Protein AF-T1CAI0-F1 (afdb_monomer_lite)

Structure (mmCIF, N/CA/C/O backbone):
data_AF-T1CAI0-F1
#
_entry.id   AF-T1CAI0-F1
#
loop_
_atom_site.group_PDB
_atom_site.id
_atom_site.type_symbol
_atom_site.label_atom_id
_atom_site.label_alt_id
_atom_site.label_comp_id
_atom_site.label_asym_id
_atom_site.label_entity_id
_atom_site.label_seq_id
_atom_site.pdbx_PDB_ins_code
_atom_site.Cartn_x
_atom_site.Cartn_y
_atom_site.Cartn_z
_atom_site.occupancy
_atom_site.B_iso_or_equiv
_atom_site.auth_seq_id
_atom_site.auth_comp_id
_atom_site.auth_asym_id
_atom_site.auth_atom_id
_atom_site.pdbx_PDB_model_num
ATOM 1 N N . MET A 1 1 ? -3.825 13.770 14.943 1.00 87.00 1 MET A N 1
ATOM 2 C CA . MET A 1 1 ? -4.962 14.031 14.031 1.00 87.00 1 MET A CA 1
ATOM 3 C C . MET A 1 1 ? -5.935 12.853 13.962 1.00 87.00 1 MET A C 1
ATOM 5 O O . MET A 1 1 ? -7.055 13.022 14.422 1.00 87.00 1 MET A O 1
ATOM 9 N N . ILE A 1 2 ? -5.522 11.658 13.504 1.00 94.25 2 ILE A N 1
ATOM 10 C CA . ILE A 1 2 ? -6.406 10.471 13.369 1.00 94.25 2 ILE A CA 1
ATOM 11 C C . ILE A 1 2 ? -7.190 10.156 14.651 1.00 94.25 2 ILE A C 1
ATOM 13 O O . ILE A 1 2 ? -8.405 10.015 14.602 1.00 94.25 2 ILE A O 1
ATOM 17 N N . ARG A 1 3 ? -6.522 10.133 15.813 1.00 95.12 3 ARG A N 1
ATOM 18 C CA . ARG A 1 3 ? -7.168 9.905 17.118 1.00 95.12 3 ARG A CA 1
ATOM 19 C C . ARG A 1 3 ? -8.351 10.839 17.380 1.00 95.12 3 ARG A C 1
ATOM 21 O O . ARG A 1 3 ? -9.394 10.388 17.833 1.00 95.12 3 ARG A O 1
ATOM 28 N N . HIS A 1 4 ? -8.180 12.125 17.087 1.00 96.62 4 HIS A N 1
ATOM 29 C CA . HIS A 1 4 ? -9.216 13.131 17.303 1.00 96.62 4 HIS A CA 1
ATOM 30 C C . HIS A 1 4 ? -10.421 12.894 16.382 1.00 96.62 4 HIS A C 1
ATOM 32 O O . HIS A 1 4 ? -11.559 12.923 16.837 1.00 96.62 4 HIS A O 1
ATOM 38 N N . LEU A 1 5 ? -10.171 12.565 15.111 1.00 96.94 5 LEU A N 1
ATOM 39 C CA . LEU A 1 5 ? -11.222 12.230 14.148 1.00 96.94 5 LEU A CA 1
ATOM 40 C C . LEU A 1 5 ? -11.953 10.930 14.524 1.00 96.94 5 LEU A C 1
ATOM 42 O O . LEU A 1 5 ? -13.179 10.878 14.467 1.00 96.94 5 LEU A O 1
ATOM 46 N N . ASN A 1 6 ? -11.234 9.902 14.990 1.00 96.25 6 ASN A N 1
ATOM 47 C CA . ASN A 1 6 ? -11.857 8.670 15.481 1.00 96.25 6 ASN A CA 1
ATOM 48 C C . ASN A 1 6 ? -12.735 8.916 16.718 1.00 96.25 6 ASN A C 1
ATOM 50 O O . ASN A 1 6 ? -13.815 8.341 16.810 1.00 96.25 6 ASN A O 1
ATOM 54 N N . GLN A 1 7 ? -12.320 9.793 17.641 1.00 96.06 7 GLN A N 1
ATOM 55 C CA . GLN A 1 7 ? -13.137 10.189 18.801 1.00 96.06 7 GLN A CA 1
ATOM 56 C C . GLN A 1 7 ? -14.434 10.906 18.400 1.00 96.06 7 GLN A C 1
ATOM 58 O O . GLN A 1 7 ? -15.411 10.858 19.141 1.00 96.06 7 GLN A O 1
ATOM 63 N N . GLN A 1 8 ? -14.461 11.533 17.224 1.00 97.44 8 GLN A N 1
ATOM 64 C CA . GLN A 1 8 ? -15.653 12.149 16.636 1.00 97.44 8 GLN A CA 1
ATOM 65 C C . GLN A 1 8 ? -16.499 11.164 15.807 1.00 97.44 8 GLN A C 1
ATOM 67 O O . GLN A 1 8 ? -17.501 11.562 15.221 1.00 97.44 8 GLN A O 1
ATOM 72 N N . GLY A 1 9 ? -16.117 9.884 15.747 1.00 96.00 9 GLY A N 1
ATOM 73 C CA . GLY A 1 9 ? -16.831 8.848 14.997 1.00 96.00 9 GLY A CA 1
ATOM 74 C C . GLY A 1 9 ? -16.437 8.733 13.520 1.00 96.00 9 GLY A C 1
ATOM 75 O O . GLY A 1 9 ? -17.031 7.932 12.799 1.00 96.00 9 GLY A O 1
ATOM 76 N N . PHE A 1 10 ? -15.429 9.478 13.052 1.00 96.50 10 PHE A N 1
ATOM 77 C CA . PHE A 1 10 ? -14.941 9.358 11.677 1.00 96.50 10 PHE A CA 1
ATOM 78 C C . PHE A 1 10 ? -13.989 8.171 11.509 1.00 96.50 10 PHE A C 1
ATOM 80 O O . PHE A 1 10 ? -13.137 7.890 12.358 1.00 96.50 10 PHE A O 1
ATOM 87 N N . LYS A 1 11 ? -14.089 7.512 10.351 1.00 91.94 11 LYS A N 1
ATOM 88 C CA . LYS A 1 11 ? -13.066 6.587 9.851 1.00 91.94 11 LYS A CA 1
ATOM 89 C C . LYS A 1 11 ? -12.048 7.375 9.034 1.00 91.94 11 LYS A C 1
ATOM 91 O O . LYS A 1 11 ? -12.431 8.247 8.257 1.00 91.94 11 LYS A O 1
ATOM 96 N N . CYS A 1 12 ? -10.770 7.060 9.206 1.00 95.06 12 CYS A N 1
ATOM 97 C CA . CYS A 1 12 ? -9.678 7.761 8.536 1.00 95.06 12 CYS A CA 1
ATOM 98 C C . CYS A 1 12 ? -9.049 6.902 7.435 1.00 95.06 12 CYS A C 1
ATOM 100 O O . CYS A 1 12 ? -9.135 5.676 7.467 1.00 95.06 12 CYS A O 1
ATOM 102 N N . ASN A 1 13 ? -8.365 7.565 6.508 1.00 93.50 13 ASN A N 1
ATOM 103 C CA . ASN A 1 13 ? -7.419 6.952 5.585 1.00 93.50 13 ASN A CA 1
ATOM 104 C C . ASN A 1 13 ? -6.041 7.560 5.864 1.00 93.50 13 ASN A C 1
ATOM 106 O O . ASN A 1 13 ? -5.935 8.782 5.998 1.00 93.50 13 ASN A O 1
ATOM 110 N N . ALA A 1 14 ? -5.027 6.714 6.016 1.00 94.06 14 ALA A N 1
ATOM 111 C CA . ALA A 1 14 ? -3.643 7.118 6.203 1.00 94.06 14 ALA A CA 1
ATOM 112 C C . ALA A 1 14 ? -2.794 6.645 5.020 1.00 94.06 14 ALA A C 1
ATOM 114 O O . ALA A 1 14 ? -3.008 5.562 4.486 1.00 94.06 14 ALA A O 1
ATOM 115 N N . THR A 1 15 ? -1.811 7.446 4.639 1.00 93.31 15 THR A N 1
ATOM 116 C CA . THR A 1 15 ? -0.820 7.108 3.617 1.00 93.31 15 THR A CA 1
ATOM 117 C C . THR A 1 15 ? 0.496 7.739 4.021 1.00 93.31 15 THR A C 1
ATOM 119 O O . THR A 1 15 ? 0.496 8.816 4.628 1.00 93.31 15 THR A O 1
ATOM 122 N N . GLU A 1 16 ? 1.595 7.101 3.646 1.00 90.81 16 GLU A N 1
ATOM 123 C CA . GLU A 1 16 ? 2.882 7.783 3.623 1.00 90.81 16 GLU A CA 1
ATOM 124 C C . GLU A 1 16 ? 2.938 8.708 2.403 1.00 90.81 16 GLU A C 1
ATOM 126 O O . GLU A 1 16 ? 2.369 8.407 1.346 1.00 90.81 16 GLU A O 1
ATOM 131 N N . LEU A 1 17 ? 3.568 9.871 2.576 1.00 86.31 17 LEU A N 1
ATOM 132 C CA . LEU A 1 17 ? 3.765 10.843 1.505 1.00 86.31 17 LEU A CA 1
ATOM 133 C C . LEU A 1 17 ? 5.157 10.650 0.912 1.00 86.31 17 LEU A C 1
ATOM 135 O O . LEU A 1 17 ? 6.158 10.798 1.605 1.00 86.31 17 LEU A O 1
ATOM 139 N N . GLY A 1 18 ? 5.208 10.366 -0.384 1.00 80.12 18 GLY A N 1
ATOM 140 C CA . GLY A 1 18 ? 6.444 10.211 -1.135 1.00 80.12 18 GLY A CA 1
ATOM 141 C C . GLY A 1 18 ? 6.174 10.142 -2.634 1.00 80.12 18 GLY A C 1
ATOM 142 O O . GLY A 1 18 ? 5.033 9.937 -3.063 1.00 80.12 18 GLY A O 1
ATOM 143 N N . GLU A 1 19 ? 7.238 10.331 -3.405 1.00 75.75 19 GLU A N 1
ATOM 144 C CA . GLU A 1 19 ? 7.246 10.195 -4.863 1.00 75.75 19 GLU A CA 1
ATOM 145 C C . GLU A 1 19 ? 7.726 8.798 -5.272 1.00 75.75 19 GLU A C 1
ATOM 147 O O . GLU A 1 19 ? 8.306 8.074 -4.461 1.00 75.75 19 GLU A O 1
ATOM 152 N N . ALA A 1 20 ? 7.505 8.435 -6.536 1.00 79.31 20 ALA A N 1
ATOM 153 C CA . ALA A 1 20 ? 7.966 7.175 -7.111 1.00 79.31 20 ALA A CA 1
ATOM 154 C C . ALA A 1 20 ? 9.449 6.904 -6.801 1.00 79.31 20 ALA A C 1
ATOM 156 O O . ALA A 1 20 ? 10.313 7.767 -7.000 1.00 79.31 20 ALA A O 1
ATOM 157 N N . VAL A 1 21 ? 9.752 5.694 -6.326 1.00 91.19 21 VAL A N 1
ATOM 158 C CA . VAL A 1 21 ? 11.125 5.313 -5.978 1.00 91.19 21 VAL A CA 1
ATOM 159 C C . VAL A 1 21 ? 11.884 4.797 -7.197 1.00 91.19 21 VAL A C 1
ATOM 161 O O . VAL A 1 21 ? 11.313 4.163 -8.078 1.00 91.19 21 VAL A O 1
ATOM 164 N N . GLN A 1 22 ? 13.194 5.047 -7.237 1.00 89.56 22 GLN A N 1
ATOM 165 C CA . GLN A 1 22 ? 14.055 4.703 -8.380 1.00 89.56 22 GLN A CA 1
ATOM 166 C C . GLN A 1 22 ? 15.036 3.560 -8.073 1.00 89.56 22 GLN A C 1
ATOM 168 O O . GLN A 1 22 ? 15.879 3.220 -8.901 1.00 89.56 22 GLN A O 1
ATOM 173 N N . SER A 1 23 ? 14.968 2.971 -6.876 1.00 95.31 23 SER A N 1
ATOM 174 C CA . SER A 1 23 ? 15.829 1.855 -6.485 1.00 95.31 23 SER A CA 1
ATOM 175 C C . SER A 1 23 ? 15.137 0.907 -5.510 1.00 95.31 23 SER A C 1
ATOM 177 O O . SER A 1 23 ? 14.258 1.310 -4.746 1.00 95.31 23 SER A O 1
ATOM 179 N N . GLU A 1 24 ? 15.584 -0.351 -5.479 1.00 96.69 24 GLU A N 1
ATOM 180 C CA . GLU A 1 24 ? 15.13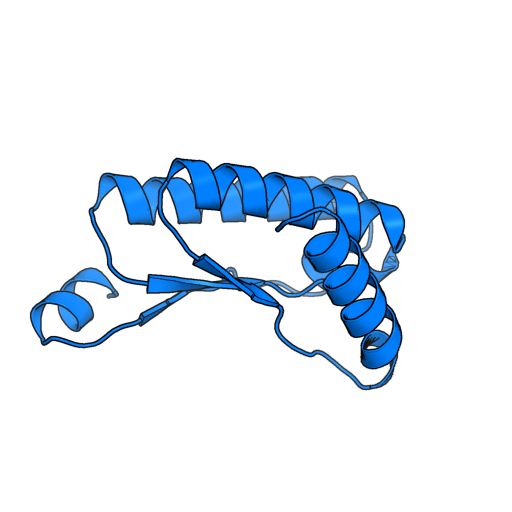2 -1.337 -4.487 1.00 96.69 24 GLU A CA 1
ATOM 181 C C . GLU A 1 24 ? 15.377 -0.857 -3.050 1.00 96.69 24 GLU A C 1
ATOM 183 O O . GLU A 1 24 ? 14.560 -1.077 -2.160 1.00 96.69 24 GLU A O 1
ATOM 188 N N . ALA A 1 25 ? 16.485 -0.146 -2.823 1.00 97.12 25 ALA A N 1
ATOM 189 C CA . ALA A 1 25 ? 16.827 0.388 -1.511 1.00 97.12 25 ALA A CA 1
ATOM 190 C C . ALA A 1 25 ? 15.874 1.508 -1.066 1.00 97.12 25 ALA A C 1
ATOM 192 O O . ALA A 1 25 ? 15.624 1.658 0.129 1.00 97.12 25 ALA A O 1
ATOM 193 N N . ASP A 1 26 ? 15.395 2.340 -1.993 1.00 96.38 26 ASP A N 1
ATOM 194 C CA . ASP A 1 26 ? 14.369 3.350 -1.707 1.00 96.38 26 ASP A CA 1
ATOM 195 C C . ASP A 1 26 ? 13.009 2.677 -1.454 1.00 96.38 26 ASP A C 1
ATOM 197 O O . ASP A 1 26 ? 12.341 3.022 -0.481 1.00 96.38 26 ASP A O 1
ATOM 201 N N . ALA A 1 27 ? 12.641 1.663 -2.250 1.00 97.44 27 ALA A N 1
ATOM 202 C CA . ALA A 1 27 ? 11.424 0.871 -2.035 1.00 97.44 27 ALA A CA 1
ATOM 203 C C . ALA A 1 27 ? 11.417 0.208 -0.648 1.00 97.44 27 ALA A C 1
ATOM 205 O O . ALA A 1 27 ? 10.434 0.293 0.084 1.00 97.44 27 ALA A O 1
ATOM 206 N N . GLY A 1 28 ? 12.542 -0.392 -0.246 1.00 97.38 28 GLY A N 1
ATOM 207 C CA . GLY A 1 28 ? 12.695 -1.009 1.071 1.00 97.38 28 GLY A CA 1
ATOM 208 C C . GLY A 1 28 ? 12.552 -0.014 2.228 1.00 97.38 28 GLY A C 1
ATOM 209 O O . GLY A 1 28 ? 11.976 -0.357 3.257 1.00 97.38 28 GLY A O 1
ATOM 210 N N . ARG A 1 29 ? 13.011 1.233 2.057 1.00 96.75 29 ARG A N 1
ATOM 211 C CA . ARG A 1 29 ? 12.783 2.309 3.038 1.00 96.75 29 ARG A CA 1
ATOM 212 C C . ARG A 1 29 ? 11.305 2.684 3.124 1.00 96.75 29 ARG A C 1
ATOM 214 O O . ARG A 1 29 ? 10.772 2.744 4.225 1.00 96.75 29 ARG A O 1
ATOM 221 N N . ALA A 1 30 ? 10.627 2.831 1.985 1.00 96.94 30 ALA A N 1
ATOM 222 C CA . ALA A 1 30 ? 9.190 3.092 1.971 1.00 96.94 30 ALA A CA 1
ATOM 223 C C . ALA A 1 30 ? 8.403 1.969 2.673 1.00 96.94 30 ALA A C 1
ATOM 225 O O . ALA A 1 30 ? 7.515 2.251 3.473 1.00 96.94 30 ALA A O 1
ATOM 226 N N . VAL A 1 31 ? 8.750 0.698 2.438 1.00 97.75 31 VAL A N 1
ATOM 227 C CA . VAL A 1 31 ? 8.148 -0.447 3.147 1.00 97.75 31 VAL A CA 1
ATOM 228 C C . VAL A 1 31 ? 8.326 -0.319 4.662 1.00 97.75 31 VAL A C 1
ATOM 230 O O . VAL A 1 31 ? 7.350 -0.470 5.393 1.00 97.75 31 VAL A O 1
ATOM 233 N N . GLN A 1 32 ? 9.527 0.020 5.139 1.00 97.50 32 GLN A N 1
ATOM 234 C CA . GLN A 1 32 ? 9.783 0.232 6.571 1.00 97.50 32 GLN A CA 1
ATOM 235 C C . GLN A 1 32 ? 8.923 1.364 7.152 1.00 97.50 32 GLN A C 1
ATOM 237 O O . GLN A 1 32 ? 8.371 1.220 8.244 1.00 97.50 32 GLN A O 1
ATOM 242 N N . ASP A 1 33 ? 8.747 2.464 6.418 1.00 97.06 33 ASP A N 1
ATOM 243 C CA . ASP A 1 33 ? 7.886 3.570 6.849 1.00 97.06 33 ASP A CA 1
ATOM 244 C C . ASP A 1 33 ? 6.418 3.118 6.977 1.00 97.06 33 ASP A C 1
ATOM 246 O O . ASP A 1 33 ? 5.759 3.393 7.988 1.00 97.06 33 ASP A O 1
ATOM 250 N N . TYR A 1 34 ? 5.919 2.323 6.022 1.00 97.75 34 TYR A N 1
ATOM 251 C CA . TYR A 1 34 ? 4.588 1.711 6.111 1.00 97.75 34 TYR A CA 1
ATOM 252 C C . TYR A 1 34 ? 4.461 0.734 7.288 1.00 97.75 34 TYR A C 1
ATOM 254 O O . TYR A 1 34 ? 3.424 0.723 7.956 1.00 97.75 34 TYR A O 1
ATOM 262 N N . GLU A 1 35 ? 5.484 -0.067 7.593 1.00 97.69 35 GLU A N 1
ATOM 263 C CA . GLU A 1 35 ? 5.482 -0.936 8.777 1.00 97.69 35 GLU A CA 1
ATOM 264 C C . GLU A 1 35 ? 5.383 -0.122 10.070 1.00 97.69 35 GLU A C 1
ATOM 266 O O . GLU A 1 35 ? 4.613 -0.474 10.971 1.00 97.69 35 GLU A O 1
ATOM 271 N N . VAL A 1 36 ? 6.121 0.986 10.170 1.00 97.31 36 VAL A N 1
ATOM 272 C CA . VAL A 1 36 ? 6.034 1.903 11.314 1.00 97.31 36 VAL A CA 1
ATOM 273 C C . VAL A 1 36 ? 4.620 2.474 11.427 1.00 97.31 36 VAL A C 1
ATOM 275 O O . VAL A 1 36 ? 4.051 2.475 12.524 1.00 97.31 36 VAL A O 1
ATOM 278 N N . LEU A 1 37 ? 4.017 2.909 10.318 1.00 96.69 37 LEU A N 1
ATOM 279 C CA . LEU 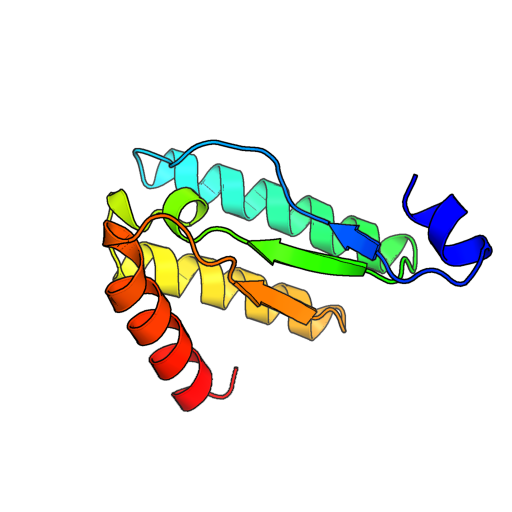A 1 37 ? 2.640 3.404 10.292 1.00 96.69 37 LEU A CA 1
ATOM 280 C C . LEU A 1 37 ? 1.640 2.344 10.775 1.00 96.69 37 LEU A C 1
ATOM 282 O O . LEU A 1 37 ? 0.847 2.619 11.681 1.00 96.69 37 LEU A O 1
ATOM 286 N N . LEU A 1 38 ? 1.688 1.133 10.212 1.00 97.56 38 LEU A N 1
ATOM 287 C CA . LEU A 1 38 ? 0.796 0.025 10.569 1.00 97.56 38 LEU A CA 1
ATOM 288 C C . LEU A 1 38 ? 0.905 -0.320 12.061 1.00 97.56 38 LEU A C 1
ATOM 290 O O . LEU A 1 38 ? -0.109 -0.385 12.762 1.00 97.56 38 LEU A O 1
ATOM 294 N N . ASN A 1 39 ? 2.131 -0.458 12.571 1.00 97.31 39 ASN A N 1
ATOM 295 C CA . ASN A 1 39 ? 2.378 -0.746 13.983 1.00 97.31 39 ASN A CA 1
ATOM 296 C C . ASN A 1 39 ? 1.838 0.357 14.899 1.00 97.31 39 ASN A C 1
ATOM 298 O O . ASN A 1 39 ? 1.232 0.062 15.931 1.00 97.31 39 ASN A O 1
ATOM 302 N N . ARG A 1 40 ? 2.000 1.630 14.523 1.00 96.62 40 ARG A N 1
ATOM 303 C CA . ARG A 1 40 ? 1.464 2.755 15.301 1.00 96.62 40 ARG A CA 1
ATOM 304 C C . ARG A 1 40 ? -0.058 2.771 15.317 1.00 96.62 40 ARG A C 1
ATOM 306 O O . ARG A 1 40 ? -0.638 2.939 16.388 1.00 96.62 40 ARG A O 1
ATOM 313 N N . LEU A 1 41 ? -0.708 2.562 14.169 1.00 96.56 41 LEU A N 1
ATOM 314 C CA . LEU A 1 41 ? -2.170 2.478 14.090 1.00 96.56 41 LEU A CA 1
ATOM 315 C C . LEU A 1 41 ? -2.710 1.380 15.014 1.00 96.56 41 LEU A C 1
ATOM 317 O O . LEU A 1 41 ? -3.644 1.630 15.779 1.00 96.56 41 LEU A O 1
ATOM 321 N N . ALA A 1 42 ? -2.082 0.204 15.002 1.00 96.69 42 ALA A N 1
ATOM 322 C CA . ALA A 1 42 ? -2.472 -0.920 15.843 1.00 96.69 42 ALA A CA 1
ATOM 323 C C . ALA A 1 42 ? -2.214 -0.664 17.339 1.00 96.69 42 ALA A C 1
ATOM 325 O O . ALA A 1 42 ? -3.126 -0.810 18.157 1.00 96.69 42 ALA A O 1
ATOM 326 N N . ALA A 1 43 ? -1.004 -0.226 17.705 1.00 97.06 43 ALA A N 1
ATOM 327 C CA . ALA A 1 43 ? -0.618 0.037 19.095 1.00 97.06 43 ALA A CA 1
ATOM 328 C C . ALA A 1 43 ? -1.501 1.111 19.749 1.00 97.06 43 ALA A C 1
ATOM 330 O O . ALA A 1 43 ? -1.876 1.010 20.918 1.00 97.06 43 ALA A O 1
ATOM 331 N N . GLU A 1 44 ? -1.878 2.129 18.978 1.00 95.81 44 GLU A N 1
ATOM 332 C CA . GLU A 1 44 ? -2.730 3.222 19.433 1.00 95.81 44 GLU A CA 1
ATOM 333 C C . GLU A 1 44 ? -4.238 2.920 19.321 1.00 95.81 44 GLU A C 1
ATOM 335 O O . GLU A 1 44 ? -5.047 3.756 19.744 1.00 95.81 44 GLU A O 1
ATOM 340 N N . LYS A 1 45 ? -4.611 1.740 18.793 1.00 95.31 45 LYS A N 1
ATOM 341 C CA . LYS A 1 45 ? -5.989 1.298 18.501 1.00 95.31 45 LYS A CA 1
ATOM 342 C C . LYS A 1 45 ? -6.760 2.300 17.636 1.00 95.31 45 LYS A C 1
ATOM 344 O O . LYS A 1 45 ? -7.928 2.601 17.891 1.00 95.31 45 LYS A O 1
ATOM 349 N N . LEU A 1 46 ? -6.086 2.858 16.635 1.00 95.69 46 LEU A N 1
ATOM 350 C CA . LEU A 1 46 ? -6.655 3.837 15.717 1.00 95.69 46 LEU A CA 1
ATOM 351 C C . LEU A 1 46 ? -7.388 3.132 14.579 1.00 95.69 46 LEU A C 1
ATOM 353 O O . LEU A 1 46 ? -6.895 2.173 13.993 1.00 95.69 46 LEU A O 1
ATOM 357 N N . THR A 1 47 ? -8.574 3.632 14.243 1.00 92.25 47 THR A N 1
ATOM 358 C CA . THR A 1 47 ? -9.375 3.113 13.132 1.00 92.25 47 THR A CA 1
ATOM 359 C C . THR A 1 47 ? -9.036 3.884 11.861 1.00 92.25 47 THR A C 1
ATOM 361 O O . THR A 1 47 ? -9.532 4.997 11.640 1.00 92.25 47 THR A O 1
ATOM 364 N N . ALA A 1 48 ? -8.202 3.283 11.017 1.00 94.62 48 ALA A N 1
ATOM 365 C CA . ALA A 1 48 ? -7.873 3.802 9.698 1.00 94.62 48 ALA A CA 1
ATOM 366 C C . ALA A 1 48 ? -7.653 2.664 8.693 1.00 94.62 48 ALA A C 1
ATOM 368 O O . ALA A 1 48 ? -7.179 1.593 9.068 1.00 94.62 48 ALA A O 1
ATOM 369 N N . ASN A 1 49 ? -7.970 2.904 7.419 1.00 92.69 49 ASN A N 1
ATOM 370 C CA . ASN A 1 49 ? -7.389 2.113 6.334 1.00 92.69 49 ASN A CA 1
ATOM 371 C C . ASN A 1 49 ? -6.049 2.737 5.917 1.00 92.69 49 ASN A C 1
ATOM 373 O O . ASN A 1 49 ? -5.846 3.938 6.109 1.00 92.69 49 ASN A O 1
ATOM 377 N N . VAL A 1 50 ? -5.169 1.938 5.317 1.00 97.06 50 VAL A N 1
ATOM 378 C CA . VAL A 1 50 ? -3.896 2.433 4.774 1.00 97.06 50 VAL A CA 1
ATOM 379 C C . VAL A 1 50 ? -3.934 2.393 3.252 1.00 97.06 50 VAL A C 1
ATOM 381 O O . VAL A 1 50 ? -4.212 1.344 2.675 1.00 97.06 50 VAL A O 1
ATOM 384 N N . ALA A 1 51 ? -3.717 3.531 2.601 1.00 96.94 51 ALA A N 1
ATOM 385 C CA . ALA A 1 51 ? -3.546 3.615 1.157 1.00 96.94 51 ALA A CA 1
ATOM 386 C C . ALA A 1 51 ? -2.064 3.475 0.797 1.00 96.94 51 ALA A C 1
ATOM 388 O O . ALA A 1 51 ? -1.216 4.018 1.498 1.00 96.94 51 ALA A O 1
ATOM 389 N N . VAL A 1 52 ? -1.765 2.742 -0.274 1.00 97.19 52 VAL A N 1
ATOM 390 C CA . VAL A 1 52 ? -0.405 2.545 -0.784 1.00 97.19 52 VAL A CA 1
ATOM 391 C C . VAL A 1 52 ? -0.368 2.764 -2.291 1.00 97.19 52 VAL A C 1
ATOM 393 O O . VAL A 1 52 ? -1.270 2.338 -3.013 1.00 97.19 52 VAL A O 1
ATOM 396 N N . LYS A 1 53 ? 0.694 3.419 -2.755 1.00 97.31 53 LYS A N 1
ATOM 397 C CA . LYS A 1 53 ? 1.046 3.567 -4.171 1.00 97.31 53 LYS A CA 1
ATOM 398 C C . LYS A 1 53 ? 2.058 2.494 -4.555 1.00 97.31 53 LYS A C 1
ATOM 400 O O . LYS A 1 53 ? 3.014 2.266 -3.812 1.00 97.31 53 LYS A O 1
ATOM 405 N N . LEU A 1 54 ? 1.876 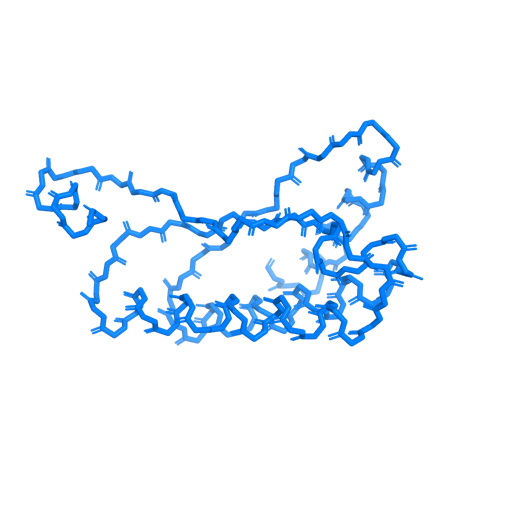1.839 -5.696 1.00 97.75 54 LEU A N 1
ATOM 406 C CA . LEU A 1 54 ? 2.795 0.785 -6.131 1.00 97.75 54 LEU A CA 1
ATOM 407 C C . LEU A 1 54 ? 4.122 1.357 -6.630 1.00 97.75 54 LEU A C 1
ATOM 409 O O . LEU A 1 54 ? 5.149 0.693 -6.494 1.00 97.75 54 LEU A O 1
ATOM 413 N N . THR A 1 55 ? 4.143 2.599 -7.115 1.00 97.25 55 THR A N 1
ATOM 414 C CA . THR A 1 55 ? 5.397 3.295 -7.449 1.00 97.25 55 THR A CA 1
ATOM 415 C C . THR A 1 55 ? 6.313 3.466 -6.238 1.00 97.25 55 THR A C 1
ATOM 417 O O . THR A 1 55 ? 7.523 3.351 -6.393 1.00 97.25 55 THR A O 1
ATOM 420 N N . LEU A 1 56 ? 5.771 3.628 -5.022 1.00 97.12 56 LEU A N 1
ATOM 421 C CA . LEU A 1 56 ? 6.542 3.607 -3.767 1.00 97.12 56 LEU A CA 1
ATOM 422 C C . LEU A 1 56 ? 7.009 2.200 -3.377 1.00 97.12 56 LEU A C 1
ATOM 424 O O . LEU A 1 56 ? 8.022 2.051 -2.702 1.00 97.12 56 LEU A O 1
ATOM 428 N N . MET A 1 57 ? 6.289 1.165 -3.813 1.00 98.00 57 MET A N 1
ATOM 429 C CA . MET A 1 57 ? 6.677 -0.236 -3.616 1.00 98.00 57 MET A CA 1
ATOM 430 C C . MET A 1 57 ? 7.713 -0.707 -4.644 1.00 98.00 57 MET A C 1
ATOM 432 O O . MET A 1 57 ? 8.158 -1.851 -4.576 1.00 98.00 57 MET A O 1
ATOM 436 N N . GLY A 1 58 ? 8.132 0.169 -5.564 1.00 97.81 58 GLY A N 1
ATOM 437 C CA . GLY A 1 58 ? 9.143 -0.127 -6.572 1.00 97.81 58 GLY A CA 1
ATOM 438 C C . GLY A 1 58 ? 8.582 -0.574 -7.916 1.00 97.81 58 GLY A C 1
ATOM 439 O O . GLY A 1 58 ? 9.291 -1.246 -8.655 1.00 97.81 58 GLY A O 1
ATOM 440 N N . LEU A 1 59 ? 7.342 -0.207 -8.260 1.00 97.94 59 LEU A N 1
ATOM 441 C CA . LEU A 1 59 ? 6.730 -0.598 -9.537 1.00 97.94 59 LEU A CA 1
ATOM 442 C C . LEU A 1 59 ? 7.563 -0.176 -10.756 1.00 97.94 59 LEU A C 1
ATOM 444 O O . LEU A 1 59 ? 7.689 -0.957 -11.695 1.00 97.94 59 LEU A O 1
ATOM 448 N N . ASP A 1 60 ? 8.175 1.010 -10.711 1.00 96.69 60 ASP A N 1
ATOM 449 C CA . ASP A 1 60 ? 9.040 1.514 -11.788 1.00 96.69 60 ASP A CA 1
ATOM 450 C C . ASP A 1 60 ? 10.407 0.813 -11.850 1.00 96.69 60 ASP A C 1
ATOM 452 O O . ASP A 1 60 ? 11.087 0.863 -12.873 1.00 96.69 60 ASP A O 1
ATOM 456 N N . VAL A 1 61 ? 10.802 0.131 -10.770 1.00 97.56 61 VAL A N 1
ATOM 457 C CA . VAL A 1 61 ? 12.011 -0.703 -10.713 1.00 97.56 61 VAL A CA 1
ATOM 458 C C . VAL A 1 61 ? 11.698 -2.117 -11.213 1.00 97.56 61 VAL A C 1
ATOM 460 O O . VAL A 1 61 ? 12.479 -2.697 -11.966 1.00 97.56 61 VAL A O 1
ATOM 463 N N . GLY A 1 62 ? 10.543 -2.667 -10.831 1.00 97.62 62 GLY A N 1
ATOM 464 C CA . GLY A 1 62 ? 10.064 -3.960 -11.305 1.00 97.62 62 GLY A CA 1
ATOM 465 C C . GLY A 1 62 ? 8.723 -4.376 -10.698 1.00 97.62 62 GLY A C 1
ATOM 466 O O . GLY A 1 62 ? 8.465 -4.190 -9.509 1.00 97.62 62 GLY A O 1
ATOM 467 N N . GLU A 1 63 ? 7.875 -5.009 -11.514 1.00 98.06 63 GLU A N 1
ATOM 468 C CA . GLU A 1 63 ? 6.543 -5.478 -11.096 1.00 98.06 63 GLU A CA 1
ATOM 469 C C . GLU A 1 63 ? 6.626 -6.516 -9.959 1.00 98.06 63 GLU A C 1
ATOM 471 O O . GLU A 1 63 ? 5.886 -6.415 -8.982 1.00 98.06 63 GLU A O 1
ATOM 476 N N . ASP A 1 64 ? 7.572 -7.459 -10.036 1.00 98.19 64 ASP A N 1
ATOM 477 C CA . ASP A 1 64 ? 7.765 -8.502 -9.016 1.00 98.19 64 ASP A CA 1
ATOM 478 C C . ASP A 1 64 ? 8.238 -7.921 -7.674 1.00 98.19 64 ASP A C 1
ATOM 480 O O . ASP A 1 64 ? 7.818 -8.375 -6.606 1.00 98.19 64 ASP A O 1
ATOM 484 N N . LEU A 1 65 ? 9.073 -6.875 -7.717 1.00 98.38 65 LEU A N 1
ATOM 485 C CA . LEU A 1 65 ? 9.506 -6.150 -6.525 1.00 98.38 65 LEU A CA 1
ATOM 486 C C . LEU A 1 65 ? 8.303 -5.493 -5.840 1.00 98.38 65 LEU A C 1
ATOM 488 O O . LEU A 1 65 ? 8.085 -5.717 -4.649 1.00 98.38 65 LEU A O 1
ATOM 492 N N . ALA A 1 66 ? 7.487 -4.753 -6.596 1.00 98.38 66 ALA A N 1
ATOM 493 C CA . ALA A 1 66 ? 6.281 -4.119 -6.070 1.00 98.38 66 ALA A CA 1
ATOM 494 C C . ALA A 1 66 ? 5.279 -5.131 -5.501 1.00 98.38 66 ALA A C 1
ATOM 496 O O . ALA A 1 66 ? 4.725 -4.899 -4.425 1.00 98.38 66 ALA A O 1
ATOM 497 N N . GLU A 1 67 ? 5.073 -6.267 -6.178 1.00 98.62 67 GLU A N 1
ATOM 498 C CA . GLU A 1 67 ? 4.217 -7.347 -5.679 1.00 98.62 67 GLU A CA 1
ATOM 499 C C . GLU A 1 67 ? 4.755 -7.929 -4.364 1.00 98.62 67 GLU A C 1
ATOM 501 O O . GLU A 1 67 ? 3.985 -8.109 -3.419 1.00 98.62 67 GLU A O 1
ATOM 506 N N . SER A 1 68 ? 6.062 -8.201 -4.280 1.00 98.62 68 SER A N 1
ATOM 507 C CA . SER A 1 68 ? 6.692 -8.759 -3.076 1.00 98.62 68 SER A CA 1
ATOM 508 C C . SER A 1 68 ? 6.614 -7.809 -1.875 1.00 98.62 68 SER A C 1
ATOM 510 O O . SER A 1 68 ? 6.208 -8.225 -0.788 1.00 98.62 68 SER A O 1
ATOM 512 N N . ASN A 1 69 ? 6.896 -6.522 -2.086 1.00 98.62 69 ASN A N 1
ATOM 513 C CA . ASN A 1 69 ? 6.810 -5.483 -1.064 1.00 98.62 69 ASN A CA 1
ATOM 514 C C . ASN A 1 69 ? 5.368 -5.276 -0.587 1.00 98.62 69 ASN A C 1
ATOM 516 O O . ASN A 1 69 ? 5.114 -5.194 0.616 1.00 98.62 69 ASN A O 1
ATOM 520 N N . LEU A 1 70 ? 4.402 -5.248 -1.511 1.00 98.50 70 LEU A N 1
ATOM 521 C CA . LEU A 1 70 ? 2.993 -5.153 -1.143 1.00 98.50 70 LEU A CA 1
ATOM 522 C C . LEU A 1 70 ? 2.527 -6.394 -0.367 1.00 98.50 70 LEU A C 1
ATOM 524 O O . LEU A 1 70 ? 1.848 -6.245 0.645 1.00 98.50 70 LEU A O 1
ATOM 528 N N . ALA A 1 71 ? 2.890 -7.603 -0.803 1.00 98.56 71 ALA A N 1
ATOM 529 C CA . ALA A 1 71 ? 2.552 -8.843 -0.101 1.00 98.56 71 ALA A CA 1
ATOM 530 C C . ALA A 1 71 ? 3.064 -8.832 1.349 1.00 98.56 71 ALA A C 1
ATOM 532 O O . ALA A 1 71 ? 2.309 -9.146 2.270 1.00 98.56 71 ALA A O 1
ATOM 533 N N . HIS A 1 72 ? 4.307 -8.385 1.549 1.00 98.44 72 HIS A N 1
ATOM 534 C CA . HIS A 1 72 ? 4.917 -8.225 2.870 1.00 98.44 72 HIS A CA 1
ATOM 535 C C . HIS A 1 72 ? 4.104 -7.284 3.775 1.00 98.44 72 HIS A C 1
ATOM 537 O O . HIS A 1 72 ? 3.759 -7.642 4.904 1.00 98.44 72 HIS A O 1
ATOM 543 N N . LEU A 1 73 ? 3.707 -6.113 3.264 1.00 98.25 73 LEU A N 1
ATOM 544 C CA . LEU A 1 73 ? 2.866 -5.174 4.014 1.00 98.25 73 LEU A CA 1
ATOM 545 C C . LEU A 1 73 ? 1.456 -5.714 4.283 1.00 98.25 73 LEU A C 1
ATOM 547 O O . LEU A 1 73 ? 0.905 -5.472 5.358 1.00 98.25 73 LEU A O 1
ATOM 551 N N . LEU A 1 74 ? 0.870 -6.460 3.344 1.00 98.25 74 LEU A N 1
ATOM 552 C CA . LEU A 1 74 ? -0.440 -7.084 3.532 1.00 98.25 74 LEU A CA 1
ATOM 553 C C . LEU A 1 74 ? -0.409 -8.147 4.636 1.00 98.25 74 LEU A C 1
ATOM 555 O O . LEU A 1 74 ? -1.348 -8.217 5.430 1.00 98.25 74 LEU A O 1
ATOM 559 N N . ASP A 1 75 ? 0.661 -8.940 4.729 1.00 98.12 75 ASP A N 1
ATOM 560 C CA . ASP A 1 75 ? 0.834 -9.914 5.811 1.00 98.12 75 ASP A CA 1
ATOM 561 C C . ASP A 1 75 ? 1.006 -9.227 7.173 1.00 98.12 75 ASP A C 1
ATOM 563 O O . ASP A 1 75 ? 0.359 -9.623 8.150 1.00 98.12 75 ASP A O 1
ATOM 567 N N . ALA A 1 76 ? 1.782 -8.139 7.232 1.00 97.50 76 ALA A N 1
ATOM 568 C CA . ALA A 1 76 ? 1.896 -7.313 8.434 1.00 97.50 76 ALA A CA 1
ATOM 569 C C . ALA A 1 76 ? 0.538 -6.709 8.842 1.00 97.50 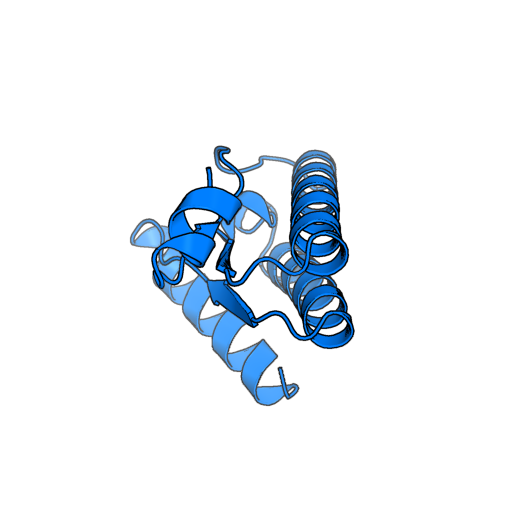76 ALA A C 1
ATOM 571 O O . ALA A 1 76 ? 0.118 -6.827 9.996 1.00 97.50 76 ALA A O 1
ATOM 572 N N . ALA A 1 77 ? -0.194 -6.116 7.895 1.00 96.88 77 ALA A N 1
ATOM 573 C CA . ALA A 1 77 ? -1.510 -5.531 8.142 1.00 96.88 77 ALA A CA 1
ATOM 574 C C . ALA A 1 77 ? -2.526 -6.580 8.622 1.00 96.88 77 ALA A C 1
ATOM 576 O O . ALA A 1 77 ? -3.250 -6.330 9.590 1.00 96.88 77 ALA A O 1
ATOM 577 N N . ARG A 1 78 ? -2.534 -7.776 8.015 1.00 96.00 78 ARG A N 1
ATOM 578 C CA . ARG A 1 78 ? -3.379 -8.910 8.424 1.00 96.00 78 ARG A CA 1
ATOM 579 C C . ARG A 1 78 ? -3.112 -9.308 9.874 1.00 96.00 78 ARG A C 1
ATOM 581 O O . ARG A 1 78 ? -4.067 -9.466 10.634 1.00 96.00 78 ARG A O 1
ATOM 588 N N . GLY A 1 79 ? -1.842 -9.423 10.271 1.00 95.62 79 GLY A N 1
ATOM 589 C CA . GLY A 1 79 ? -1.452 -9.729 11.653 1.00 95.62 79 GLY A CA 1
ATOM 590 C C . GLY A 1 79 ? -1.926 -8.688 12.676 1.00 95.62 79 GLY A C 1
ATOM 591 O O . GLY A 1 79 ? -2.149 -9.019 13.839 1.00 95.62 79 GLY A O 1
ATOM 592 N N . LEU A 1 80 ? -2.140 -7.448 12.232 1.00 96.50 80 LEU A N 1
ATOM 593 C CA . LEU A 1 80 ? -2.600 -6.324 13.051 1.00 96.50 80 LEU A CA 1
ATOM 594 C C . LEU A 1 80 ? -4.117 -6.068 12.957 1.00 96.50 80 LEU A C 1
ATOM 596 O O . LEU A 1 80 ? -4.624 -5.156 13.611 1.00 96.50 80 LEU A O 1
ATOM 600 N N . GLY A 1 81 ? -4.851 -6.845 12.151 1.00 94.81 81 GLY A N 1
ATOM 601 C CA . GLY A 1 81 ? -6.281 -6.628 11.902 1.00 94.81 81 GLY A CA 1
ATOM 602 C C . GLY A 1 81 ? -6.585 -5.343 11.122 1.00 94.81 81 GLY A C 1
ATOM 603 O O . GLY A 1 81 ? -7.683 -4.796 11.236 1.00 94.81 81 GLY A O 1
ATOM 604 N N . LEU A 1 82 ? -5.614 -4.843 10.356 1.00 95.31 82 LEU A N 1
ATOM 605 C CA . LEU A 1 82 ? -5.730 -3.656 9.513 1.00 95.31 82 LEU A CA 1
ATOM 606 C C . LEU A 1 82 ? -5.989 -4.053 8.056 1.00 95.31 82 LEU A C 1
ATOM 608 O O . LEU A 1 82 ? -5.634 -5.139 7.606 1.00 95.31 82 LEU A O 1
ATOM 612 N N . THR A 1 83 ? -6.593 -3.141 7.300 1.00 93.06 83 THR A N 1
ATOM 613 C CA . THR A 1 83 ? -6.851 -3.319 5.865 1.00 93.06 83 THR A CA 1
ATOM 614 C C . THR A 1 83 ? -6.110 -2.270 5.055 1.00 93.06 83 THR A C 1
ATOM 616 O O . THR A 1 83 ? -6.107 -1.089 5.423 1.00 93.06 83 THR A O 1
ATOM 619 N N . MET A 1 84 ? -5.569 -2.683 3.912 1.00 96.69 84 MET A N 1
ATOM 620 C CA . MET A 1 84 ? -4.892 -1.795 2.972 1.00 96.69 84 MET A CA 1
ATOM 621 C C . MET A 1 84 ? -5.703 -1.603 1.688 1.00 96.69 84 MET A C 1
ATOM 623 O O . MET A 1 84 ? -6.555 -2.421 1.337 1.00 96.69 84 MET A O 1
ATOM 627 N N . ARG A 1 85 ? -5.432 -0.505 0.985 1.00 96.25 85 ARG A N 1
ATOM 628 C CA . ARG A 1 85 ? -5.979 -0.167 -0.329 1.00 96.25 85 ARG A CA 1
ATOM 629 C C . ARG A 1 85 ? -4.829 0.206 -1.254 1.00 96.25 85 ARG A C 1
ATOM 631 O O . ARG A 1 85 ? -3.971 0.983 -0.860 1.00 96.25 85 ARG A O 1
ATOM 638 N N . ILE A 1 86 ? -4.866 -0.288 -2.485 1.00 97.75 86 ILE A N 1
ATOM 639 C CA . ILE A 1 86 ? -3.957 0.153 -3.542 1.00 97.75 86 ILE A CA 1
ATOM 640 C C . ILE A 1 86 ? -4.574 1.385 -4.208 1.00 97.75 86 ILE A C 1
ATOM 642 O O . ILE A 1 86 ? -5.706 1.315 -4.698 1.00 97.75 86 ILE A O 1
ATOM 646 N N . ASP A 1 87 ? -3.865 2.507 -4.188 1.00 97.00 87 ASP A N 1
ATOM 647 C CA . ASP A 1 87 ? -4.268 3.702 -4.919 1.00 97.00 87 ASP A CA 1
ATOM 648 C C . ASP A 1 87 ? -3.948 3.523 -6.406 1.00 97.00 87 ASP A C 1
ATOM 650 O O . ASP A 1 87 ? -2.890 3.019 -6.775 1.00 97.00 87 ASP A O 1
ATOM 654 N N . MET A 1 88 ? -4.890 3.916 -7.265 1.00 97.56 88 MET A N 1
ATOM 655 C CA . MET A 1 88 ? -4.644 3.955 -8.701 1.00 97.56 88 MET A CA 1
ATOM 656 C C . MET A 1 88 ? -3.846 5.215 -9.035 1.00 97.56 88 MET A C 1
ATOM 658 O O . MET A 1 88 ? -4.236 6.313 -8.635 1.00 97.56 88 MET A O 1
ATOM 66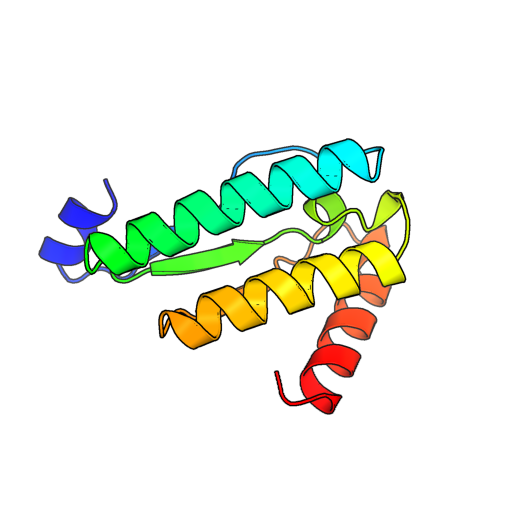2 N N . GLU A 1 89 ? -2.747 5.040 -9.761 1.00 95.88 89 GLU A N 1
ATOM 663 C CA . GLU A 1 89 ? -1.827 6.115 -10.136 1.00 95.88 89 GLU A CA 1
ATOM 664 C C . GLU A 1 89 ? -2.079 6.563 -11.588 1.00 95.88 89 GLU A C 1
ATOM 666 O O . GLU A 1 89 ? -3.205 6.474 -12.087 1.00 95.88 89 GLU A O 1
ATOM 671 N N . GLU A 1 90 ? -1.071 7.116 -12.262 1.00 96.12 90 GLU A N 1
ATOM 672 C CA . GLU A 1 90 ? -1.195 7.560 -13.651 1.00 96.12 90 GLU A CA 1
ATOM 673 C C . GLU A 1 90 ? -1.526 6.405 -14.614 1.00 96.12 90 GLU A C 1
ATOM 675 O O . GLU A 1 90 ? -1.344 5.222 -14.318 1.00 96.12 90 GLU A O 1
ATOM 680 N N . SER A 1 91 ? -2.034 6.748 -15.802 1.00 98.00 91 SER A N 1
ATOM 681 C CA . SER A 1 91 ? -2.548 5.764 -16.765 1.00 98.00 91 SER A CA 1
ATOM 682 C C . SER A 1 91 ? -1.524 4.699 -17.168 1.00 98.00 91 SER A C 1
ATOM 684 O O . SER A 1 91 ? -1.914 3.569 -17.455 1.00 98.00 91 SER A O 1
ATOM 686 N N . SER A 1 92 ? -0.231 5.040 -17.159 1.00 97.50 92 SER A N 1
ATOM 687 C CA . SER A 1 92 ? 0.900 4.137 -17.421 1.00 97.50 92 SER A CA 1
ATOM 688 C C . SER A 1 92 ? 0.924 2.935 -16.473 1.00 97.50 92 SER A C 1
ATOM 690 O O . SER A 1 92 ? 1.313 1.841 -16.877 1.00 97.50 92 SER A O 1
ATOM 692 N N . HIS A 1 93 ? 0.491 3.119 -15.222 1.00 97.94 93 HIS A N 1
ATOM 693 C CA . HIS A 1 93 ? 0.586 2.108 -14.164 1.00 97.94 93 HIS A CA 1
ATOM 694 C C . HIS A 1 93 ? -0.690 1.291 -13.973 1.00 97.94 93 HIS A 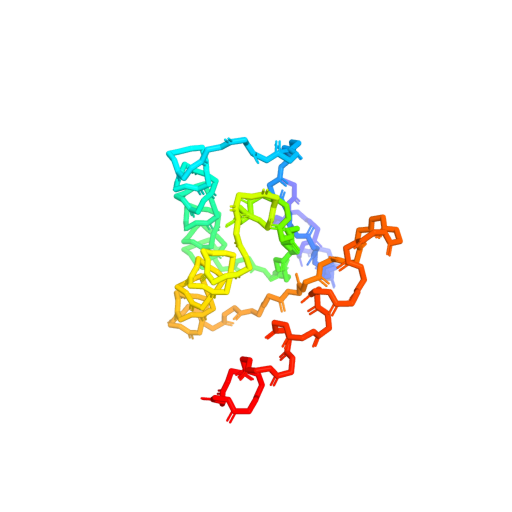C 1
ATOM 696 O O . HIS A 1 93 ? -0.673 0.317 -13.216 1.00 97.94 93 HIS A O 1
ATOM 702 N N . VAL A 1 94 ? -1.791 1.638 -14.647 1.00 98.50 94 VAL A N 1
ATOM 703 C CA . VAL A 1 94 ? -3.103 0.995 -14.448 1.00 98.50 94 VAL A CA 1
ATOM 704 C C . VAL A 1 94 ? -3.035 -0.512 -14.671 1.00 98.50 94 VAL A C 1
ATOM 706 O O . VAL A 1 94 ? -3.465 -1.290 -13.816 1.00 98.50 94 VAL A O 1
ATOM 709 N N . ASP A 1 95 ? -2.468 -0.943 -15.796 1.00 98.69 95 ASP A N 1
ATOM 710 C CA . ASP A 1 95 ? -2.445 -2.361 -16.152 1.00 98.69 95 ASP A CA 1
ATOM 711 C C . ASP A 1 95 ? -1.593 -3.182 -15.180 1.00 98.69 95 ASP A C 1
ATOM 713 O O . ASP A 1 95 ? -2.007 -4.267 -14.763 1.00 98.69 95 ASP A O 1
ATOM 717 N N . ALA A 1 96 ? -0.430 -2.661 -14.783 1.00 98.50 96 ALA A N 1
ATOM 718 C CA . ALA A 1 96 ? 0.441 -3.322 -13.815 1.00 98.50 96 ALA A CA 1
ATOM 719 C C . ALA A 1 96 ? -0.210 -3.384 -12.425 1.00 98.50 96 ALA A C 1
ATOM 721 O O . ALA A 1 96 ? -0.225 -4.439 -11.790 1.00 98.50 96 ALA A O 1
ATOM 722 N N . THR A 1 97 ? -0.865 -2.298 -12.008 1.00 98.69 97 THR A N 1
ATOM 723 C CA . THR A 1 97 ? -1.627 -2.237 -10.755 1.00 98.69 97 THR A CA 1
ATOM 724 C C . THR A 1 97 ? -2.719 -3.301 -10.708 1.00 98.69 97 THR A C 1
ATOM 726 O O . THR A 1 97 ? -2.839 -4.042 -9.730 1.00 98.69 97 THR A O 1
ATOM 729 N N . LEU A 1 98 ? -3.501 -3.436 -11.784 1.00 98.75 98 LEU A N 1
ATOM 730 C CA . LEU A 1 98 ? -4.560 -4.442 -11.862 1.00 98.75 98 LEU A CA 1
ATOM 731 C C . LEU A 1 98 ? -4.011 -5.874 -11.924 1.00 98.75 98 LEU A C 1
ATOM 733 O O . LEU A 1 98 ? -4.646 -6.773 -11.367 1.00 98.75 98 LEU A O 1
ATOM 737 N N . ARG A 1 99 ? -2.862 -6.109 -12.574 1.00 98.75 99 ARG A N 1
ATOM 738 C CA . ARG A 1 99 ? -2.195 -7.425 -12.576 1.00 98.75 99 ARG A CA 1
ATOM 739 C C . ARG A 1 99 ? -1.757 -7.832 -11.174 1.00 98.75 99 ARG A C 1
ATOM 741 O O . ARG A 1 99 ? -2.164 -8.902 -10.726 1.00 98.75 99 ARG A O 1
ATOM 748 N N . ILE A 1 100 ? -1.010 -6.971 -10.480 1.00 98.69 100 ILE A N 1
ATOM 749 C CA . ILE A 1 100 ? -0.541 -7.222 -9.107 1.00 98.69 100 ILE A CA 1
ATOM 750 C C . ILE A 1 100 ? -1.734 -7.480 -8.182 1.00 98.69 100 ILE A C 1
ATOM 752 O O . ILE A 1 100 ? -1.767 -8.485 -7.474 1.00 98.69 100 ILE A O 1
ATOM 756 N N . TYR A 1 101 ? -2.763 -6.627 -8.242 1.00 98.62 101 TYR A N 1
ATOM 757 C CA . TYR A 1 101 ? -3.982 -6.805 -7.451 1.00 98.62 101 TYR A CA 1
ATOM 758 C C . TYR A 1 101 ? -4.630 -8.181 -7.670 1.00 98.62 101 TYR A C 1
ATOM 760 O O . TYR A 1 101 ? -4.967 -8.869 -6.706 1.00 98.62 101 TYR A O 1
ATOM 768 N N . ARG A 1 102 ? -4.811 -8.595 -8.933 1.00 98.69 102 ARG A N 1
ATOM 769 C CA . ARG A 1 102 ? -5.438 -9.884 -9.269 1.00 98.69 102 ARG A CA 1
ATOM 770 C C . ARG A 1 102 ? -4.593 -11.063 -8.792 1.00 98.69 102 ARG A C 1
ATOM 772 O O . ARG A 1 102 ? -5.151 -11.952 -8.158 1.00 98.69 102 ARG A O 1
ATOM 779 N N . ARG A 1 103 ? -3.272 -11.036 -9.010 1.00 98.44 103 ARG A N 1
ATOM 780 C CA . ARG A 1 103 ? -2.347 -12.087 -8.544 1.00 98.44 103 ARG A CA 1
ATOM 781 C C . ARG A 1 103 ? -2.384 -12.252 -7.028 1.00 98.44 103 ARG A C 1
ATOM 783 O O . ARG A 1 103 ? -2.516 -13.369 -6.535 1.00 98.44 103 ARG A O 1
ATOM 790 N N . LEU A 1 104 ? -2.323 -11.152 -6.278 1.00 98.06 104 LEU A N 1
ATOM 791 C CA . LEU A 1 104 ? -2.404 -11.204 -4.815 1.00 98.06 104 LEU A CA 1
ATOM 792 C C . LEU A 1 104 ? -3.767 -11.722 -4.347 1.00 98.06 104 LEU A C 1
ATOM 794 O O . LEU A 1 104 ? -3.834 -12.564 -3.453 1.00 98.06 104 LEU A O 1
ATOM 798 N N . ARG A 1 105 ? -4.854 -11.305 -5.000 1.00 97.44 105 ARG A N 1
ATOM 799 C CA . ARG A 1 105 ? -6.194 -11.805 -4.679 1.00 97.44 105 ARG A CA 1
ATOM 800 C C . ARG A 1 105 ? -6.348 -13.304 -4.957 1.00 97.44 105 ARG A C 1
ATOM 802 O O . ARG A 1 105 ? -6.958 -14.009 -4.159 1.00 97.44 105 ARG A O 1
ATOM 809 N N . GLU A 1 106 ? -5.774 -13.809 -6.046 1.00 98.12 106 GLU A N 1
ATOM 810 C CA . GLU A 1 106 ? -5.721 -15.248 -6.357 1.00 98.12 106 GLU A CA 1
ATOM 811 C C . GLU A 1 106 ? -4.891 -16.036 -5.330 1.00 98.12 106 GLU A C 1
ATOM 813 O O . GLU A 1 106 ? -5.230 -17.173 -5.005 1.00 98.12 106 GLU A O 1
ATOM 818 N N . ARG A 1 107 ? -3.852 -15.415 -4.757 1.00 96.94 107 ARG A N 1
ATOM 819 C CA . ARG A 1 107 ? -3.034 -15.968 -3.661 1.00 96.94 107 ARG A CA 1
ATOM 820 C C . ARG A 1 107 ? -3.725 -15.933 -2.288 1.00 96.94 107 ARG A C 1
ATOM 822 O O . ARG A 1 107 ? -3.155 -16.432 -1.321 1.00 96.94 107 ARG A O 1
ATOM 829 N N . GLY A 1 108 ? -4.936 -15.379 -2.188 1.00 95.00 108 GLY A N 1
ATOM 830 C CA . GLY A 1 108 ? -5.721 -15.340 -0.950 1.00 95.00 108 GLY A CA 1
ATOM 831 C C . GLY A 1 108 ? -5.438 -14.138 -0.046 1.00 95.00 108 GLY A C 1
ATOM 832 O O . GLY A 1 108 ? -5.692 -14.215 1.159 1.00 95.00 108 GLY A O 1
ATOM 833 N N . TYR A 1 109 ? -4.899 -13.050 -0.602 1.00 92.62 109 TYR A N 1
ATOM 834 C CA . TYR A 1 109 ? -4.882 -11.751 0.072 1.00 92.62 109 TYR A CA 1
ATOM 835 C C . TYR A 1 109 ? -6.249 -11.062 0.050 1.00 92.62 109 TYR A C 1
ATOM 837 O O . TYR A 1 109 ? -6.971 -11.161 -0.972 1.00 92.62 109 TYR A O 1
#

Foldseek 3Di:
DQVVCVVVVDAAEDEDDDDQDDDLVQLVVRLVVLLVVLVVCLVVVGHYAYEDELSSQVVVVHLVSSLVSVLVSCVSCVVSVHHYDYDDDDPVCNVSSVVSVVVVVVVPD

Radius of gyration: 13.94 Å; chains: 1; bounding box: 34×30×37 Å

pLDDT: mean 95.99, std 3.75, range [75.75, 98.75]

Organism: NCBI:txid410659

Secondary structure (DSSP, 8-state):
-HHHHHHTT--EEE----PPPSSHHHHHHHHHHHHHHHHHHHHTT--EEEEE-TTTTTTTT-HHHHHHHHHHHHHHHHHTT--EEEPP--GGGHHHHHHHHHHHHHTT-

Sequence (109 aa):
MIRHLNQQGFKCNATELGEAVQSEADAGRAVQDYEVLLNRLAAEKLTANVAVKLTLMGLDVGEDLAESNLAHLLDAARGLGLTMRIDMEESSHVDATLRIYRRLRERGY

InterPro domains:
  IPR002872 Proline dehydrogenase domain [PF01619] (2-105)
  IPR029041 FAD-linked oxidoreductase-like [SSF51730] (2-106)